Protein AF-A0A969GBW9-F1 (afdb_monomer_lite)

Radius of gyration: 13.2 Å; chains: 1; bounding box: 29×24×36 Å

Secondary structure (DSSP, 8-state):
--HHHHHHHHHTT-HHHHHHHHHHHHHHHHHHHHHH-TTS-HHHHHHHHHHHHHHHHHHHHTT---SSS-HHHHHHHHHHHHHHHHHHH-

Structure (mmCIF, N/CA/C/O backbone):
data_AF-A0A969GBW9-F1
#
_entry.id   AF-A0A969GBW9-F1
#
loop_
_atom_site.group_PDB
_atom_site.id
_atom_site.type_symbol
_atom_site.label_atom_id
_atom_site.label_alt_id
_atom_site.label_comp_id
_atom_site.label_asym_id
_atom_site.label_entity_id
_atom_site.label_seq_id
_atom_site.pdbx_PDB_ins_code
_atom_site.Cartn_x
_atom_site.Cartn_y
_atom_site.Cartn_z
_atom_site.occupancy
_atom_site.B_iso_or_equiv
_atom_site.auth_seq_id
_atom_site.auth_comp_id
_atom_site.auth_asym_id
_atom_site.auth_atom_id
_atom_site.pdbx_PDB_model_num
ATOM 1 N N . MET A 1 1 ? -0.008 11.558 14.244 1.00 68.62 1 MET A N 1
ATOM 2 C CA . MET A 1 1 ? -0.866 10.363 14.395 1.00 68.62 1 MET A CA 1
ATOM 3 C C . MET A 1 1 ? 0.002 9.116 14.275 1.00 68.62 1 MET A C 1
ATOM 5 O O . MET A 1 1 ? 0.845 9.067 13.386 1.00 68.62 1 MET A O 1
ATOM 9 N N . THR A 1 2 ? -0.142 8.149 15.180 1.00 85.69 2 THR A N 1
ATOM 10 C CA . THR A 1 2 ? 0.579 6.864 15.113 1.00 85.69 2 THR A CA 1
ATOM 11 C C . THR A 1 2 ? -0.047 5.936 14.066 1.00 85.69 2 THR A C 1
ATOM 13 O O . THR A 1 2 ? -1.201 6.129 13.687 1.00 85.69 2 THR A O 1
ATOM 16 N N . GLU A 1 3 ? 0.668 4.899 13.611 1.00 85.19 3 GLU A N 1
ATOM 17 C CA . GLU A 1 3 ? 0.098 3.923 12.661 1.00 85.19 3 GLU A CA 1
ATOM 18 C C . GLU A 1 3 ? -1.159 3.237 13.217 1.00 85.19 3 GLU A C 1
ATOM 20 O O . GLU A 1 3 ? -2.133 3.051 12.495 1.00 85.19 3 GLU A O 1
ATOM 25 N N . LYS A 1 4 ? -1.179 2.920 14.519 1.00 86.69 4 LYS A N 1
ATOM 26 C CA . LYS A 1 4 ? -2.354 2.328 15.179 1.00 86.69 4 LYS A CA 1
ATOM 27 C C . LYS A 1 4 ? -3.564 3.264 15.151 1.00 86.69 4 LYS A C 1
ATOM 29 O O . LYS A 1 4 ? -4.676 2.811 14.911 1.00 86.69 4 LYS A O 1
ATOM 34 N N . GLN A 1 5 ? -3.360 4.561 15.394 1.00 89.38 5 GLN A N 1
ATOM 35 C CA . GLN A 1 5 ? -4.434 5.557 15.307 1.00 89.38 5 GLN A CA 1
ATOM 36 C C . GLN A 1 5 ? -4.932 5.713 13.867 1.00 89.38 5 GLN A C 1
ATOM 38 O O . GLN A 1 5 ? -6.135 5.763 13.645 1.00 89.38 5 GLN A O 1
ATOM 43 N N . LEU A 1 6 ? -4.016 5.725 12.897 1.00 90.81 6 LEU A N 1
ATOM 44 C CA . LEU A 1 6 ? -4.356 5.841 11.482 1.00 90.81 6 LEU A CA 1
ATOM 45 C C . LEU A 1 6 ? -5.235 4.672 11.016 1.00 90.81 6 LEU A C 1
ATOM 47 O O . LEU A 1 6 ? -6.230 4.895 10.338 1.00 90.81 6 LEU A O 1
ATOM 51 N N . VAL A 1 7 ? -4.928 3.444 11.441 1.00 90.62 7 VAL A N 1
ATOM 52 C CA . VAL A 1 7 ? -5.746 2.260 11.123 1.00 90.62 7 VAL A CA 1
ATOM 53 C C . VAL A 1 7 ? -7.139 2.345 11.744 1.00 90.62 7 VAL A C 1
ATOM 55 O O . VAL A 1 7 ? -8.113 2.109 11.041 1.00 90.62 7 VAL A O 1
ATOM 58 N N . LYS A 1 8 ? -7.259 2.778 13.006 1.00 91.69 8 LYS A N 1
ATOM 59 C CA . LYS A 1 8 ? -8.573 2.993 13.640 1.00 91.69 8 LYS A CA 1
ATOM 60 C C . LYS A 1 8 ? -9.432 4.012 12.892 1.00 91.69 8 LYS A C 1
ATOM 62 O O . LYS A 1 8 ? -10.647 3.867 12.824 1.00 91.69 8 LYS A O 1
ATOM 67 N N . GLU A 1 9 ? -8.823 5.056 12.340 1.00 93.19 9 GLU A N 1
ATOM 68 C CA . GLU A 1 9 ? -9.549 6.032 11.526 1.00 93.19 9 GLU A CA 1
ATOM 69 C C . GLU A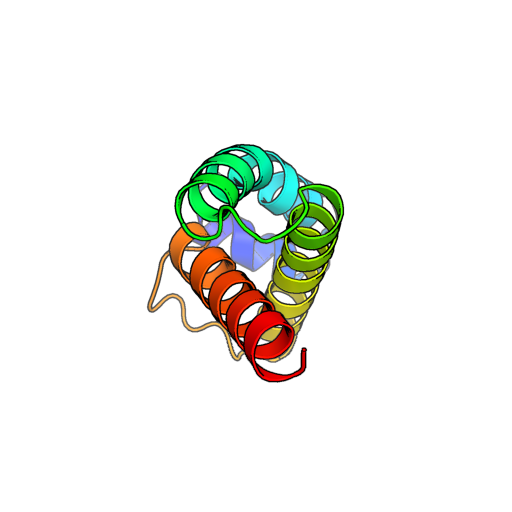 1 9 ? -9.972 5.446 10.171 1.00 93.19 9 GLU A C 1
ATOM 71 O O . GLU A 1 9 ? -11.083 5.702 9.707 1.00 93.19 9 GLU A O 1
ATOM 76 N N . LEU A 1 10 ? -9.140 4.595 9.565 1.00 92.06 10 LEU A N 1
ATOM 77 C CA . LEU A 1 10 ? -9.499 3.867 8.344 1.00 92.06 10 LEU A CA 1
ATOM 78 C C . LEU A 1 10 ? -10.665 2.895 8.578 1.00 92.06 10 LEU A C 1
ATOM 80 O O . LEU A 1 10 ? -11.577 2.839 7.759 1.00 92.06 10 LEU A O 1
ATOM 84 N N . GLU A 1 11 ? -10.702 2.191 9.710 1.00 92.38 11 GLU A N 1
ATOM 85 C CA . GLU A 1 11 ? -11.827 1.317 10.088 1.00 92.38 11 GLU A CA 1
ATOM 86 C C . GLU A 1 11 ? -13.156 2.085 10.177 1.00 92.38 11 GLU A C 1
ATOM 88 O O . GLU A 1 11 ? -14.206 1.572 9.791 1.00 92.38 11 GLU A O 1
ATOM 93 N N . LYS A 1 12 ? -13.108 3.354 10.602 1.00 93.44 12 LYS A N 1
ATOM 94 C CA . LYS A 1 12 ? -14.263 4.268 10.637 1.00 93.44 12 LYS A CA 1
ATOM 95 C C . LYS A 1 12 ? -14.623 4.865 9.271 1.00 93.44 12 LYS A C 1
ATOM 97 O O . LYS A 1 12 ? -15.448 5.772 9.207 1.00 93.44 12 LYS A O 1
ATOM 102 N N . ARG A 1 13 ? -14.010 4.391 8.179 1.00 90.75 13 ARG A N 1
ATOM 103 C CA . ARG A 1 13 ? -14.192 4.902 6.808 1.00 90.75 13 ARG A CA 1
ATOM 104 C C . ARG A 1 13 ? -13.812 6.377 6.646 1.00 90.75 13 ARG A C 1
ATOM 106 O O . ARG A 1 13 ? -14.340 7.070 5.777 1.00 90.75 13 ARG A O 1
ATOM 113 N N . ASN A 1 14 ? -12.879 6.866 7.462 1.00 90.06 14 ASN A N 1
ATOM 114 C CA . ASN A 1 14 ? -12.386 8.234 7.364 1.00 90.06 14 ASN A CA 1
ATOM 115 C C . ASN A 1 14 ? -11.507 8.394 6.111 1.00 90.06 14 ASN A C 1
ATOM 117 O O . ASN A 1 14 ? -10.345 7.981 6.076 1.00 90.06 14 ASN A O 1
ATOM 121 N N . THR A 1 15 ? -12.046 9.031 5.073 1.00 87.31 15 THR A N 1
ATOM 122 C CA . THR A 1 15 ? -11.352 9.238 3.791 1.00 87.31 15 THR A CA 1
ATOM 123 C C . THR A 1 15 ? -10.116 10.131 3.917 1.00 87.31 15 THR A C 1
ATOM 125 O O . THR A 1 15 ? -9.160 9.964 3.158 1.00 87.31 15 THR A O 1
ATOM 128 N N . ASN A 1 16 ? -10.060 11.016 4.919 1.00 92.75 16 ASN A N 1
ATOM 129 C CA . ASN A 1 16 ? -8.872 11.830 5.181 1.00 92.75 16 ASN A CA 1
ATOM 130 C C . ASN A 1 16 ? -7.696 10.977 5.671 1.00 92.75 16 ASN A C 1
ATOM 132 O O . ASN A 1 16 ? -6.553 11.243 5.299 1.00 92.75 16 ASN A O 1
ATOM 136 N N . ALA A 1 17 ? -7.960 9.931 6.461 1.00 93.12 17 ALA A N 1
ATOM 137 C CA . ALA A 1 17 ? -6.930 8.983 6.877 1.00 93.12 17 ALA A CA 1
ATOM 138 C C . ALA A 1 17 ? -6.359 8.229 5.664 1.00 93.12 17 ALA A C 1
ATOM 140 O O . ALA A 1 17 ? -5.143 8.091 5.534 1.00 93.12 17 ALA A O 1
ATOM 141 N N . LEU A 1 18 ? -7.216 7.824 4.721 1.00 93.50 18 LEU A N 1
ATOM 142 C CA . LEU A 1 18 ? -6.781 7.155 3.492 1.00 93.50 18 LEU A CA 1
ATOM 143 C C . LEU A 1 18 ? -5.923 8.073 2.614 1.00 93.50 18 LEU A C 1
ATOM 145 O O . LEU A 1 18 ? -4.858 7.669 2.145 1.00 93.50 18 LEU A O 1
ATOM 149 N N . LYS A 1 19 ? -6.329 9.339 2.469 1.00 94.94 19 LYS A N 1
ATOM 150 C CA . LYS A 1 19 ? -5.541 10.357 1.762 1.00 94.94 19 LYS A CA 1
ATOM 151 C C . LYS A 1 19 ? -4.160 10.554 2.394 1.00 94.94 19 LYS A C 1
ATOM 153 O O . LYS A 1 19 ? -3.175 10.657 1.668 1.00 94.94 19 LYS A O 1
ATOM 158 N N . GLN A 1 20 ? -4.064 10.553 3.726 1.00 94.44 20 GLN A N 1
ATOM 159 C CA . GLN A 1 20 ? -2.777 10.647 4.423 1.00 94.44 20 GLN A CA 1
ATOM 160 C C . GLN A 1 20 ? -1.877 9.435 4.155 1.00 94.44 20 GLN A C 1
ATOM 162 O O . GLN A 1 20 ? -0.682 9.616 3.925 1.00 94.44 20 GLN A O 1
ATOM 167 N N . VAL A 1 21 ? -2.428 8.213 4.148 1.00 95.12 21 VAL A N 1
ATOM 168 C CA . VAL A 1 21 ? -1.678 6.997 3.774 1.00 95.12 21 VAL A CA 1
ATOM 169 C C . VAL A 1 21 ? -1.114 7.133 2.363 1.00 95.12 21 VAL A C 1
ATOM 171 O O . VAL A 1 21 ? 0.082 6.911 2.164 1.00 95.12 21 VAL A O 1
ATOM 174 N N . TYR A 1 22 ? -1.959 7.537 1.412 1.00 96.38 22 TYR A N 1
ATOM 175 C CA . TYR A 1 22 ? -1.571 7.720 0.017 1.00 96.38 22 TYR A CA 1
ATOM 176 C C . TYR A 1 22 ? -0.442 8.752 -0.118 1.00 96.38 22 TYR A C 1
ATOM 178 O O . TYR A 1 22 ? 0.630 8.459 -0.638 1.00 96.38 22 TYR A O 1
ATOM 186 N N . GLN A 1 23 ? -0.629 9.960 0.414 1.00 96.31 23 GLN A N 1
ATOM 187 C CA . GLN A 1 23 ? 0.360 11.034 0.281 1.00 96.31 23 GLN A CA 1
ATOM 188 C C . GLN A 1 23 ? 1.697 10.688 0.945 1.00 96.31 23 GLN A C 1
ATOM 190 O O . GLN A 1 23 ? 2.753 10.951 0.376 1.00 96.31 23 GLN A O 1
ATOM 195 N N . LYS A 1 24 ? 1.665 10.054 2.123 1.00 96.56 24 LYS A N 1
ATOM 196 C CA . LYS A 1 24 ? 2.872 9.724 2.892 1.00 96.56 24 LYS A CA 1
ATOM 197 C C . LYS A 1 24 ? 3.748 8.669 2.219 1.00 96.56 24 LYS A C 1
ATOM 199 O O . LYS A 1 24 ? 4.963 8.666 2.416 1.00 96.56 24 LYS A O 1
ATOM 204 N N . HIS A 1 25 ? 3.144 7.727 1.499 1.00 97.44 25 HIS A N 1
ATOM 205 C CA . HIS A 1 25 ? 3.861 6.566 0.978 1.00 97.44 25 HIS A CA 1
ATOM 206 C C . HIS A 1 25 ? 4.047 6.581 -0.539 1.00 97.44 25 HIS A C 1
ATOM 208 O O . HIS A 1 25 ? 4.845 5.775 -1.016 1.00 97.44 25 HIS A O 1
ATOM 214 N N . ARG A 1 26 ? 3.404 7.506 -1.268 1.00 97.94 26 ARG A N 1
ATOM 215 C CA . ARG A 1 26 ? 3.509 7.616 -2.729 1.00 97.94 26 ARG A CA 1
ATOM 216 C C . ARG A 1 26 ? 4.945 7.794 -3.189 1.00 97.94 26 ARG A C 1
ATOM 218 O O . ARG A 1 26 ? 5.477 6.914 -3.846 1.00 97.94 26 ARG A O 1
ATOM 225 N N . GLU A 1 27 ? 5.588 8.900 -2.834 1.00 97.94 27 GLU A N 1
ATOM 226 C CA . GLU A 1 27 ? 6.940 9.209 -3.314 1.00 97.94 27 GLU A CA 1
ATOM 227 C C . GLU A 1 27 ? 7.969 8.120 -2.939 1.00 97.94 27 GLU A C 1
ATOM 229 O O . GLU A 1 27 ? 8.658 7.634 -3.840 1.00 97.94 27 GLU A O 1
ATOM 234 N N . PRO A 1 28 ? 8.019 7.615 -1.686 1.00 98.19 28 PRO A N 1
ATOM 235 C CA . PRO A 1 28 ? 8.880 6.483 -1.353 1.00 98.19 28 PRO A CA 1
ATOM 236 C C . PRO A 1 28 ? 8.591 5.219 -2.168 1.00 98.19 28 P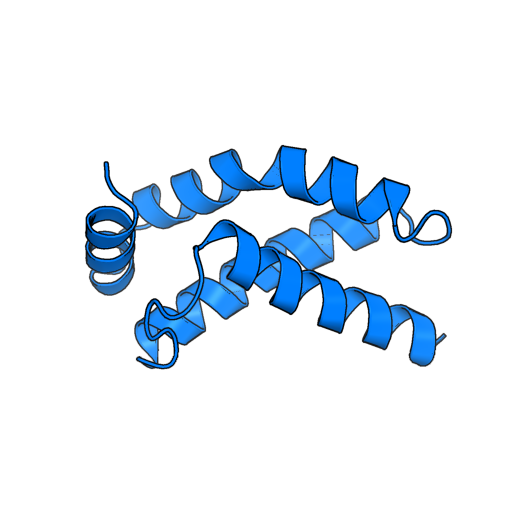RO A C 1
ATOM 238 O O . PRO A 1 28 ? 9.520 4.474 -2.474 1.00 98.19 28 PRO A O 1
ATOM 241 N N . PHE A 1 29 ? 7.318 4.935 -2.469 1.00 98.56 29 PHE A N 1
ATOM 242 C CA . PHE A 1 29 ? 6.938 3.783 -3.284 1.00 98.56 29 PHE A CA 1
ATOM 243 C C . PHE A 1 29 ? 7.387 3.967 -4.731 1.00 98.56 29 PHE A C 1
ATOM 245 O O . PHE A 1 29 ? 8.003 3.055 -5.274 1.00 98.56 29 PHE A O 1
ATOM 252 N N . MET A 1 30 ? 7.151 5.144 -5.317 1.00 98.38 30 MET A N 1
ATOM 253 C CA . MET A 1 30 ? 7.564 5.469 -6.684 1.00 98.38 30 MET A CA 1
ATOM 254 C C . MET A 1 30 ? 9.071 5.301 -6.859 1.00 98.38 30 MET A C 1
ATOM 256 O O . MET A 1 30 ? 9.494 4.587 -7.762 1.00 98.38 30 MET A O 1
ATOM 260 N N . ALA A 1 31 ? 9.872 5.888 -5.964 1.00 98.19 31 ALA A N 1
ATOM 261 C CA . ALA A 1 31 ? 11.330 5.802 -6.022 1.00 98.19 31 ALA A CA 1
ATOM 262 C C . ALA A 1 31 ? 11.841 4.360 -5.870 1.00 98.19 31 ALA A C 1
ATOM 264 O O . ALA A 1 31 ? 12.752 3.926 -6.572 1.00 98.19 31 ALA A O 1
ATOM 265 N N . TRP A 1 32 ? 11.244 3.593 -4.955 1.00 98.62 32 TRP A N 1
ATOM 266 C CA . TRP A 1 32 ? 11.608 2.194 -4.759 1.00 98.62 32 TRP A CA 1
ATOM 267 C C . TRP A 1 32 ? 11.216 1.317 -5.954 1.00 98.62 32 TRP A C 1
ATOM 269 O O . TRP A 1 32 ? 12.006 0.473 -6.380 1.00 98.62 32 TRP A O 1
ATOM 279 N N . ALA A 1 33 ? 10.009 1.495 -6.489 1.00 98.19 33 ALA A N 1
ATOM 280 C CA . ALA A 1 33 ? 9.485 0.674 -7.569 1.00 98.19 33 ALA A CA 1
ATOM 281 C C . ALA A 1 33 ? 10.196 0.964 -8.895 1.00 98.19 33 ALA A C 1
ATOM 283 O O . ALA A 1 33 ? 10.581 0.014 -9.568 1.00 98.19 33 ALA A O 1
ATOM 284 N N . SER A 1 34 ? 10.447 2.232 -9.237 1.00 97.56 34 SER A N 1
ATOM 285 C CA . SER A 1 34 ? 11.165 2.589 -10.468 1.00 97.56 34 SER A CA 1
ATOM 286 C C . SER A 1 34 ? 12.607 2.078 -10.460 1.00 97.56 34 SER A C 1
ATOM 288 O O . SER A 1 34 ? 13.074 1.535 -11.458 1.00 97.56 34 SER A O 1
ATOM 290 N N . GLY A 1 35 ? 13.295 2.157 -9.315 1.00 97.62 35 GLY A N 1
ATOM 291 C CA . GLY A 1 35 ? 14.641 1.601 -9.167 1.00 97.62 35 GLY A CA 1
ATOM 292 C C . GLY A 1 35 ? 14.674 0.071 -9.216 1.00 97.62 35 GLY A C 1
ATOM 293 O O . GLY A 1 35 ? 15.621 -0.518 -9.730 1.00 97.62 35 GLY A O 1
ATOM 294 N N . LYS A 1 36 ? 13.638 -0.595 -8.690 1.00 97.62 36 LYS A N 1
ATOM 295 C CA . LYS A 1 36 ? 13.564 -2.062 -8.652 1.00 97.62 36 LYS A CA 1
ATOM 296 C C . LYS A 1 36 ? 13.053 -2.684 -9.953 1.00 97.62 36 LYS A C 1
ATOM 298 O O . LYS A 1 36 ? 13.396 -3.827 -10.249 1.00 97.62 36 LYS A O 1
ATOM 303 N N . PHE A 1 37 ? 12.232 -1.957 -10.703 1.00 96.94 37 PHE A N 1
ATOM 304 C CA . PHE A 1 37 ? 11.561 -2.419 -11.915 1.00 96.94 37 PHE A CA 1
ATOM 305 C C . PHE A 1 37 ? 11.753 -1.402 -13.053 1.00 96.94 37 PHE A C 1
ATOM 307 O O . PHE A 1 37 ? 10.787 -0.775 -13.485 1.00 96.94 37 PHE A O 1
ATOM 314 N N . PRO A 1 38 ? 12.986 -1.236 -13.567 1.00 95.62 38 PRO A N 1
ATOM 315 C CA . PRO A 1 38 ? 13.312 -0.180 -14.532 1.00 95.62 38 PRO A CA 1
ATOM 316 C C . PRO A 1 38 ? 12.623 -0.345 -15.896 1.00 95.62 38 PRO A C 1
ATOM 318 O O . PRO A 1 38 ? 12.568 0.598 -16.676 1.00 95.62 38 PRO A O 1
ATOM 321 N N . THR A 1 39 ? 12.104 -1.537 -16.200 1.00 95.75 39 THR A N 1
ATOM 322 C CA . THR A 1 39 ? 11.371 -1.839 -17.441 1.00 95.75 39 THR A CA 1
ATOM 323 C C . THR A 1 39 ? 9.870 -1.558 -17.344 1.00 95.75 39 THR A C 1
ATOM 325 O O . THR A 1 39 ? 9.147 -1.737 -18.324 1.00 95.75 39 THR A O 1
ATOM 328 N N . VAL A 1 40 ? 9.381 -1.160 -16.167 1.00 97.12 40 VAL A N 1
ATOM 329 C CA . VAL A 1 40 ? 7.972 -0.838 -15.936 1.00 97.12 40 VAL A CA 1
ATOM 330 C C . VAL A 1 40 ? 7.797 0.667 -16.043 1.00 97.12 40 VAL A C 1
ATOM 332 O O . VAL A 1 40 ? 8.491 1.439 -15.387 1.00 97.12 40 VAL A O 1
ATOM 335 N N . GLU A 1 41 ? 6.852 1.082 -16.878 1.00 97.56 41 GLU A N 1
ATOM 336 C CA . GLU A 1 41 ? 6.550 2.492 -17.094 1.00 97.56 41 GLU A CA 1
ATOM 337 C C . GLU A 1 41 ? 6.045 3.156 -15.809 1.00 97.56 41 GLU A C 1
ATOM 339 O O . GLU A 1 41 ? 5.267 2.572 -15.052 1.00 97.56 41 GLU A O 1
ATOM 344 N N . THR A 1 42 ? 6.440 4.411 -15.586 1.00 97.19 42 THR A N 1
ATOM 345 C CA . THR A 1 42 ? 6.058 5.171 -14.387 1.00 97.19 42 THR A CA 1
ATOM 346 C C . THR A 1 42 ? 4.545 5.218 -14.188 1.00 97.19 42 THR A C 1
ATOM 348 O O . THR A 1 42 ? 4.092 5.028 -13.064 1.00 97.19 42 THR A O 1
ATOM 351 N N . VAL A 1 43 ? 3.761 5.398 -15.258 1.00 97.69 43 VAL A N 1
ATOM 352 C CA . VAL A 1 43 ? 2.287 5.416 -15.185 1.00 97.69 43 VAL A CA 1
ATOM 353 C C . VAL A 1 43 ? 1.726 4.108 -14.618 1.00 97.69 43 VAL A C 1
ATOM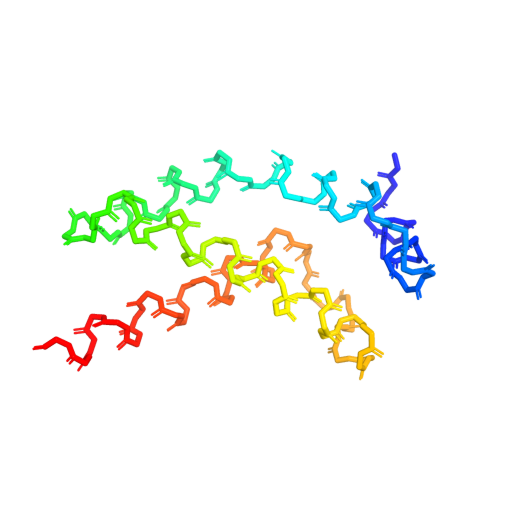 355 O O . VAL A 1 43 ? 0.892 4.130 -13.722 1.00 97.69 43 VAL A O 1
ATOM 358 N N . VAL A 1 44 ? 2.284 2.964 -15.025 1.00 98.00 44 VAL A N 1
ATOM 359 C CA . VAL A 1 44 ? 1.888 1.647 -14.507 1.00 98.00 44 VAL A CA 1
ATOM 360 C C . VAL A 1 44 ? 2.239 1.517 -13.023 1.00 98.00 44 VAL A C 1
ATOM 362 O O . VAL A 1 44 ? 1.483 0.934 -12.249 1.00 98.00 44 VAL A O 1
ATOM 365 N N . ILE A 1 45 ? 3.377 2.069 -12.592 1.00 98.31 45 ILE A N 1
ATOM 366 C CA . ILE A 1 45 ? 3.762 2.089 -11.174 1.00 98.31 45 ILE A CA 1
ATOM 367 C C . ILE A 1 45 ? 2.787 2.953 -10.354 1.00 98.31 45 ILE A C 1
ATOM 369 O O . ILE A 1 45 ? 2.430 2.566 -9.238 1.00 98.31 45 ILE A O 1
ATOM 373 N N . GLU A 1 46 ? 2.340 4.093 -10.890 1.00 98.12 46 GLU A N 1
ATOM 374 C CA . GLU A 1 46 ? 1.347 4.962 -10.240 1.00 98.12 46 GLU A CA 1
ATOM 375 C C . GLU A 1 46 ? -0.015 4.274 -10.091 1.00 98.12 46 GLU A C 1
ATOM 377 O O . GLU A 1 46 ? -0.621 4.332 -9.012 1.00 98.12 46 GLU A O 1
ATOM 382 N N . ASP A 1 47 ? -0.457 3.565 -11.130 1.00 98.31 47 ASP A N 1
ATOM 383 C CA . ASP A 1 47 ? -1.692 2.780 -11.111 1.00 98.31 47 ASP A CA 1
ATOM 384 C C . ASP A 1 47 ? -1.605 1.660 -10.071 1.00 98.31 47 ASP A C 1
ATOM 386 O O . ASP A 1 47 ? -2.464 1.545 -9.192 1.00 98.31 47 ASP A O 1
ATOM 390 N N . VAL A 1 48 ? -0.503 0.899 -10.074 1.00 98.31 48 VAL A N 1
ATOM 391 C CA . VAL A 1 48 ? -0.256 -0.141 -9.068 1.00 98.31 48 VAL A CA 1
ATOM 392 C C . VAL A 1 48 ? -0.266 0.430 -7.653 1.00 98.31 48 VAL A C 1
ATOM 394 O O . VAL A 1 48 ? -0.793 -0.211 -6.740 1.00 98.31 48 VAL A O 1
ATOM 397 N N . TYR A 1 49 ? 0.338 1.600 -7.435 1.00 98.50 49 TYR A N 1
ATOM 398 C CA . TYR A 1 49 ? 0.354 2.213 -6.112 1.00 98.50 49 TYR A CA 1
ATOM 399 C C . TYR A 1 49 ? -1.062 2.547 -5.638 1.00 98.50 49 TYR A C 1
ATOM 401 O O . TYR A 1 49 ? -1.429 2.231 -4.503 1.00 98.50 49 TYR A O 1
ATOM 409 N N . SER A 1 50 ? -1.865 3.140 -6.520 1.00 98.00 50 SER A N 1
ATOM 410 C CA . SER A 1 50 ? -3.261 3.476 -6.241 1.00 98.00 50 SER A CA 1
ATOM 411 C C . SER A 1 50 ? -4.069 2.224 -5.900 1.00 98.00 50 SER A C 1
ATOM 413 O O . SER A 1 50 ? -4.736 2.188 -4.864 1.00 98.00 50 SER A O 1
ATOM 415 N N . GLU A 1 51 ? -3.929 1.155 -6.687 1.00 98.19 51 GLU A N 1
ATOM 416 C CA . GLU A 1 51 ? -4.565 -0.131 -6.393 1.00 98.19 51 GLU A CA 1
ATOM 417 C C . GLU A 1 51 ? -4.086 -0.745 -5.072 1.00 98.19 51 GLU A C 1
ATOM 419 O O . GLU A 1 51 ? -4.889 -1.272 -4.308 1.00 98.19 51 GLU A O 1
ATOM 424 N N . ALA A 1 52 ? -2.788 -0.684 -4.767 1.00 98.19 52 ALA A N 1
ATOM 425 C CA . ALA A 1 52 ? -2.245 -1.220 -3.520 1.00 98.19 52 ALA A CA 1
ATOM 426 C C . ALA A 1 52 ? -2.804 -0.488 -2.289 1.00 98.19 52 ALA A C 1
ATOM 428 O O . ALA A 1 52 ? -3.034 -1.112 -1.251 1.00 98.19 52 ALA A O 1
ATOM 429 N N . VAL A 1 53 ? -3.046 0.822 -2.392 1.00 97.75 53 VAL A N 1
ATOM 430 C CA . VAL A 1 53 ? -3.699 1.607 -1.335 1.00 97.75 53 VAL A CA 1
ATOM 431 C C . VAL A 1 53 ? -5.170 1.211 -1.176 1.00 97.75 53 VAL A C 1
ATOM 433 O O . VAL A 1 53 ? -5.632 1.074 -0.040 1.00 97.75 53 VAL A O 1
ATOM 436 N N . VAL A 1 54 ? -5.889 0.973 -2.279 1.00 96.81 54 VAL A N 1
ATOM 437 C CA . VAL A 1 54 ? -7.275 0.469 -2.251 1.00 96.81 54 VAL A CA 1
ATOM 438 C C . VAL A 1 54 ? -7.337 -0.921 -1.612 1.00 96.81 54 VAL A C 1
ATOM 440 O O . VAL A 1 54 ? -8.074 -1.110 -0.645 1.00 96.81 54 VAL A O 1
ATOM 443 N N . ASP A 1 55 ? -6.503 -1.860 -2.057 1.00 97.56 55 ASP A N 1
ATOM 444 C CA . ASP A 1 55 ? -6.427 -3.219 -1.506 1.00 97.56 55 ASP A CA 1
ATOM 445 C C . ASP A 1 55 ? -6.072 -3.209 -0.013 1.00 97.56 55 ASP A C 1
ATOM 447 O O . ASP A 1 55 ? -6.623 -3.975 0.782 1.00 97.56 55 ASP A O 1
ATOM 451 N N . PHE A 1 56 ? -5.162 -2.324 0.403 1.00 96.81 56 PHE A N 1
ATOM 452 C CA . PHE A 1 56 ? -4.832 -2.134 1.813 1.00 96.81 56 PHE A CA 1
ATOM 453 C C . PHE A 1 56 ? -6.045 -1.669 2.625 1.00 96.81 56 PHE A C 1
ATOM 455 O O . PHE A 1 56 ? -6.329 -2.243 3.679 1.00 96.81 56 PHE A O 1
ATOM 462 N N . TYR A 1 57 ? -6.774 -0.667 2.131 1.00 96.12 57 TYR A N 1
ATOM 463 C CA . TYR A 1 57 ? -7.980 -0.170 2.785 1.00 96.12 57 TYR A CA 1
ATOM 464 C C . TYR A 1 57 ? -9.053 -1.257 2.895 1.00 96.12 57 TYR A C 1
ATOM 466 O O . TYR A 1 57 ? -9.596 -1.481 3.978 1.00 96.12 57 TYR A O 1
ATOM 474 N N . GLU A 1 58 ? -9.300 -2.012 1.825 1.00 95.88 58 GLU A N 1
ATOM 475 C CA . GLU A 1 58 ? -10.217 -3.149 1.872 1.00 95.88 58 GLU A CA 1
ATOM 476 C C . GLU A 1 58 ? -9.776 -4.223 2.869 1.00 95.88 58 GLU A C 1
ATOM 478 O O . GLU A 1 58 ? -10.607 -4.793 3.576 1.00 95.88 58 GLU A O 1
ATOM 483 N N . ASN A 1 59 ? -8.476 -4.510 2.947 1.00 95.62 59 ASN A N 1
ATOM 484 C CA . ASN A 1 59 ? -7.937 -5.486 3.887 1.00 95.62 59 ASN A CA 1
ATOM 485 C C . ASN A 1 59 ? -8.075 -5.029 5.344 1.00 95.62 59 ASN A C 1
ATOM 487 O O . ASN A 1 59 ? -8.255 -5.882 6.215 1.00 95.62 59 ASN A O 1
ATOM 491 N N . ILE A 1 60 ? -8.052 -3.724 5.625 1.00 94.38 60 ILE A N 1
ATOM 492 C CA . ILE A 1 60 ? -8.428 -3.191 6.942 1.00 94.38 60 ILE A CA 1
ATOM 493 C C . ILE A 1 60 ? -9.912 -3.450 7.207 1.00 94.38 60 ILE A C 1
ATOM 495 O O . ILE A 1 60 ? -10.243 -4.082 8.207 1.00 94.38 60 ILE A O 1
ATOM 499 N N . LEU A 1 61 ? -10.802 -3.054 6.289 1.00 93.88 61 LEU A N 1
ATOM 500 C CA . LEU A 1 61 ? -12.252 -3.234 6.459 1.00 93.88 61 LEU A CA 1
ATOM 501 C C . LEU A 1 61 ? -12.655 -4.711 6.619 1.00 93.88 61 LEU A C 1
ATOM 503 O O . LEU A 1 61 ? -13.598 -5.032 7.336 1.00 93.88 61 LEU A O 1
ATOM 507 N N . LYS A 1 62 ? -11.921 -5.621 5.971 1.00 94.88 62 LYS A N 1
ATOM 508 C CA . LYS A 1 62 ? -12.103 -7.079 6.055 1.00 94.88 62 LYS A CA 1
ATOM 509 C C . LYS A 1 62 ? -11.378 -7.711 7.257 1.00 94.88 62 LYS A C 1
ATOM 511 O O . LYS A 1 62 ? -11.319 -8.935 7.339 1.00 94.88 62 LYS A O 1
ATOM 516 N N . ASN A 1 63 ? -10.794 -6.922 8.168 1.00 91.25 63 ASN A N 1
ATOM 517 C CA . ASN A 1 63 ? -9.999 -7.385 9.317 1.00 91.25 63 ASN A CA 1
ATOM 518 C C . ASN A 1 63 ? -8.805 -8.300 8.954 1.00 91.25 63 ASN A C 1
ATOM 520 O O . ASN A 1 63 ? -8.339 -9.089 9.785 1.00 91.25 63 ASN A O 1
ATOM 524 N N . LYS A 1 64 ? -8.296 -8.210 7.718 1.00 92.25 64 LYS A N 1
ATOM 525 C CA . LYS A 1 64 ? -7.153 -8.986 7.204 1.00 92.25 64 LYS A CA 1
ATOM 526 C C . LYS A 1 64 ? -5.805 -8.361 7.562 1.00 92.25 64 LYS A C 1
ATOM 528 O O . LYS A 1 64 ? -4.808 -9.073 7.655 1.00 92.25 64 LYS A O 1
ATOM 533 N N . TYR A 1 65 ? -5.752 -7.049 7.778 1.00 90.75 65 TYR A N 1
ATOM 534 C CA . TYR A 1 65 ? -4.547 -6.382 8.262 1.00 90.75 65 TYR A CA 1
ATOM 535 C C . TYR A 1 65 ? -4.388 -6.596 9.776 1.00 90.75 65 TYR A C 1
ATOM 537 O O . TYR A 1 65 ? -5.203 -6.130 10.565 1.00 90.75 65 TYR A O 1
ATOM 545 N N . LYS A 1 66 ? -3.341 -7.322 10.192 1.00 86.06 66 LYS A N 1
ATOM 546 C CA . LYS A 1 66 ? -3.094 -7.699 11.601 1.00 86.06 66 LYS A CA 1
ATOM 547 C C . LYS A 1 66 ? -1.945 -6.934 12.267 1.00 86.06 66 LYS A C 1
ATOM 549 O O . LYS A 1 66 ? -1.418 -7.394 13.271 1.00 86.06 66 LYS A O 1
ATOM 554 N N . HIS A 1 67 ? -1.524 -5.795 11.708 1.00 83.31 67 HIS A N 1
ATOM 555 C CA . HIS A 1 67 ? -0.377 -5.011 12.202 1.00 83.31 67 HIS A CA 1
ATOM 556 C C . HIS A 1 67 ? 0.946 -5.798 12.333 1.00 83.31 67 HIS A C 1
ATOM 558 O O . HIS A 1 67 ? 1.848 -5.368 13.046 1.00 83.31 67 HIS A O 1
ATOM 564 N N . SER A 1 68 ? 1.083 -6.941 11.653 1.00 82.94 68 SER A N 1
ATOM 565 C CA . SER A 1 68 ? 2.316 -7.742 11.646 1.00 82.94 68 SER A CA 1
ATOM 566 C C . SER A 1 68 ? 3.448 -7.087 10.851 1.00 82.94 68 SER A C 1
ATOM 568 O O . SER A 1 68 ? 4.610 -7.448 11.013 1.00 82.94 68 SER A O 1
ATOM 570 N N . ALA A 1 69 ? 3.117 -6.110 10.008 1.00 89.44 69 ALA A N 1
ATOM 571 C CA . ALA A 1 69 ? 4.058 -5.261 9.298 1.00 89.44 69 ALA A CA 1
ATOM 572 C C . ALA A 1 69 ? 3.617 -3.798 9.421 1.00 89.44 69 ALA A C 1
ATOM 574 O O . ALA A 1 69 ? 2.443 -3.527 9.681 1.00 89.44 69 ALA A O 1
ATOM 575 N N . SER A 1 70 ? 4.543 -2.863 9.197 1.00 94.06 70 SER A N 1
ATOM 576 C CA . SER A 1 70 ? 4.199 -1.443 9.057 1.00 94.06 70 SER A CA 1
ATOM 577 C C . SER A 1 70 ? 3.323 -1.216 7.823 1.00 94.06 70 SER A C 1
ATOM 579 O O . SER A 1 70 ? 3.347 -2.005 6.869 1.00 94.06 70 SER A O 1
ATOM 581 N N . ILE A 1 71 ? 2.606 -0.090 7.796 1.00 95.06 71 ILE A N 1
ATOM 582 C CA . ILE A 1 71 ? 1.758 0.287 6.652 1.00 95.06 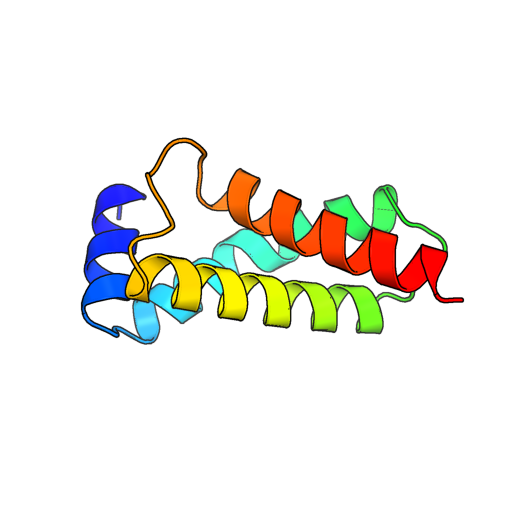71 ILE A CA 1
ATOM 583 C C . ILE A 1 71 ? 2.603 0.370 5.376 1.00 95.06 71 ILE A C 1
ATOM 585 O O . ILE A 1 71 ? 2.213 -0.147 4.330 1.00 95.06 71 ILE A O 1
ATOM 589 N N . LYS A 1 72 ? 3.810 0.944 5.482 1.00 95.69 72 LYS A N 1
ATOM 590 C CA . LYS A 1 72 ? 4.768 1.027 4.372 1.00 95.69 72 LYS A CA 1
ATOM 591 C C . LYS A 1 72 ? 5.099 -0.360 3.820 1.00 95.69 72 LYS A C 1
ATOM 593 O O . LYS A 1 72 ? 4.960 -0.583 2.621 1.00 95.69 72 LYS A O 1
ATOM 598 N N . THR A 1 73 ? 5.524 -1.289 4.677 1.00 96.81 73 THR A N 1
ATOM 599 C CA . THR A 1 73 ? 5.910 -2.643 4.249 1.00 96.81 73 THR A CA 1
ATOM 600 C C . THR A 1 73 ? 4.739 -3.378 3.605 1.00 96.81 73 THR A C 1
ATOM 602 O O . THR A 1 73 ? 4.917 -4.055 2.591 1.00 96.81 73 THR A O 1
ATOM 605 N N . TYR A 1 74 ? 3.534 -3.218 4.153 1.00 96.94 74 TYR A N 1
ATOM 606 C CA . TYR A 1 74 ? 2.334 -3.845 3.614 1.00 96.94 74 TYR A CA 1
ATOM 607 C C . TYR A 1 74 ? 2.000 -3.326 2.207 1.00 96.94 74 TYR A C 1
ATOM 609 O O . TYR A 1 74 ? 1.864 -4.123 1.279 1.00 96.94 74 TYR A O 1
ATOM 617 N N . LEU A 1 75 ? 1.968 -2.000 2.019 1.00 97.56 75 LEU A N 1
ATOM 618 C CA . LEU A 1 75 ? 1.738 -1.370 0.711 1.00 97.56 75 LEU A CA 1
ATOM 619 C C . LEU A 1 75 ? 2.784 -1.794 -0.324 1.00 97.56 75 LEU A C 1
ATOM 621 O O . LEU A 1 75 ? 2.441 -2.146 -1.450 1.00 97.56 75 LEU A O 1
ATOM 625 N N . PHE A 1 76 ? 4.059 -1.817 0.067 1.00 98.00 76 PHE A N 1
ATOM 626 C CA . PHE A 1 76 ? 5.150 -2.213 -0.824 1.00 98.00 76 PHE A CA 1
ATOM 627 C C . PHE A 1 76 ? 5.034 -3.684 -1.227 1.00 98.00 76 PHE A C 1
ATOM 629 O O . PHE A 1 76 ? 5.326 -4.032 -2.368 1.00 98.00 76 PHE A O 1
ATOM 636 N N . THR A 1 77 ? 4.570 -4.547 -0.322 1.00 97.56 77 THR A N 1
ATOM 637 C CA . THR A 1 77 ? 4.338 -5.967 -0.615 1.00 97.56 77 THR A CA 1
ATOM 638 C C . THR A 1 77 ? 3.190 -6.153 -1.606 1.00 97.56 77 THR A C 1
ATOM 640 O O . THR A 1 77 ? 3.351 -6.879 -2.587 1.00 97.56 77 THR A O 1
ATOM 643 N N . LEU A 1 78 ? 2.061 -5.465 -1.398 1.00 97.94 78 LEU A N 1
ATOM 644 C CA . LEU A 1 78 ? 0.931 -5.485 -2.332 1.00 97.94 78 LEU A CA 1
ATOM 645 C C . LEU A 1 78 ? 1.349 -4.996 -3.724 1.00 97.94 78 LEU A C 1
ATOM 647 O O . LEU A 1 78 ? 1.153 -5.703 -4.712 1.00 97.94 78 LEU A O 1
ATOM 651 N N . GLY A 1 79 ? 1.992 -3.827 -3.789 1.00 98.12 79 GLY A N 1
ATOM 652 C CA . GLY A 1 79 ? 2.452 -3.246 -5.047 1.00 98.12 79 GLY A CA 1
ATOM 653 C C . GLY A 1 79 ? 3.502 -4.109 -5.753 1.00 98.12 79 GLY A C 1
ATOM 654 O O . GLY A 1 79 ? 3.402 -4.333 -6.957 1.00 98.12 79 GLY A O 1
ATOM 655 N N . ARG A 1 80 ? 4.458 -4.692 -5.011 1.00 98.25 80 ARG A N 1
ATOM 656 C CA . ARG A 1 80 ? 5.433 -5.652 -5.559 1.00 98.25 80 ARG A CA 1
ATOM 657 C C . ARG A 1 80 ? 4.737 -6.796 -6.282 1.00 98.25 80 ARG A C 1
ATOM 659 O O . ARG A 1 80 ? 5.120 -7.133 -7.396 1.00 98.25 80 ARG A O 1
ATOM 666 N N . ASN A 1 81 ? 3.767 -7.420 -5.619 1.00 97.88 81 ASN A N 1
ATOM 667 C CA . ASN A 1 81 ? 3.095 -8.599 -6.150 1.00 97.88 81 ASN A CA 1
ATOM 668 C C . ASN A 1 81 ? 2.321 -8.249 -7.428 1.00 97.88 81 ASN A C 1
ATOM 670 O O . ASN A 1 81 ? 2.383 -9.002 -8.395 1.00 97.88 81 ASN A O 1
ATOM 674 N N . LYS A 1 82 ? 1.671 -7.078 -7.473 1.00 97.88 82 LYS A N 1
ATOM 675 C CA . LYS A 1 82 ? 1.012 -6.569 -8.686 1.00 97.88 82 LYS A CA 1
ATOM 676 C C . LYS A 1 82 ? 1.999 -6.349 -9.835 1.00 97.88 82 LYS A C 1
ATOM 678 O O . LYS A 1 82 ? 1.763 -6.868 -10.920 1.00 97.88 82 LYS A O 1
ATOM 683 N N . ILE A 1 83 ? 3.124 -5.667 -9.596 1.00 97.88 83 ILE A N 1
ATOM 684 C CA . ILE A 1 83 ? 4.147 -5.436 -10.635 1.00 97.88 83 ILE A CA 1
ATOM 685 C C . ILE A 1 83 ? 4.701 -6.760 -11.165 1.00 97.88 83 ILE A C 1
ATOM 687 O O . ILE A 1 83 ? 4.786 -6.949 -12.374 1.00 97.88 83 ILE A O 1
ATOM 691 N N . VAL A 1 84 ? 5.037 -7.702 -10.278 1.00 97.38 84 VAL A N 1
ATOM 692 C CA . VAL A 1 84 ? 5.528 -9.029 -10.683 1.00 97.38 84 VAL A CA 1
ATOM 693 C C . VAL A 1 84 ? 4.499 -9.750 -11.554 1.00 97.38 84 VAL A C 1
ATOM 695 O O . VAL A 1 84 ? 4.869 -10.293 -12.590 1.00 97.38 84 VAL A O 1
ATOM 698 N N . ASN A 1 85 ? 3.216 -9.699 -11.193 1.00 96.75 85 ASN A N 1
ATOM 699 C CA . ASN A 1 85 ? 2.149 -10.291 -12.000 1.00 96.75 85 ASN A CA 1
ATOM 700 C C . ASN A 1 85 ? 2.008 -9.619 -13.375 1.00 96.75 85 ASN A C 1
ATOM 702 O O . ASN A 1 85 ? 1.743 -10.312 -14.351 1.00 96.75 85 ASN A O 1
ATOM 706 N N . ILE A 1 86 ? 2.178 -8.296 -13.467 1.00 95.12 86 ILE A N 1
ATOM 707 C CA . ILE A 1 86 ? 2.163 -7.565 -14.746 1.00 95.12 86 ILE A CA 1
ATOM 708 C C . ILE A 1 86 ? 3.334 -8.012 -15.625 1.00 95.12 86 ILE A C 1
ATOM 710 O O . ILE A 1 86 ? 3.139 -8.289 -16.803 1.00 95.12 86 ILE A O 1
ATOM 714 N N . ILE A 1 87 ? 4.534 -8.129 -15.049 1.00 94.81 87 ILE A N 1
ATOM 715 C CA . ILE A 1 87 ? 5.737 -8.569 -15.770 1.00 94.81 87 ILE A CA 1
ATOM 716 C C . ILE A 1 87 ? 5.591 -10.01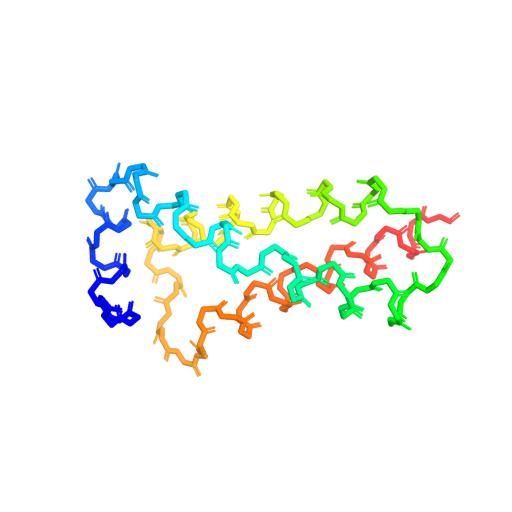5 -16.257 1.00 94.81 87 ILE A C 1
ATOM 718 O O . ILE A 1 87 ? 5.997 -10.314 -17.369 1.00 94.81 87 ILE A O 1
ATOM 722 N N . GLN A 1 88 ? 5.011 -10.907 -15.450 1.00 92.75 88 GLN A N 1
ATOM 723 C CA . GLN A 1 88 ? 4.833 -12.322 -15.805 1.00 92.75 88 GLN A CA 1
ATOM 724 C C . GLN A 1 88 ? 3.724 -12.577 -16.835 1.00 92.75 88 GLN A C 1
ATOM 726 O O . GLN A 1 88 ? 3.700 -13.643 -17.440 1.00 92.75 88 GLN A O 1
ATOM 731 N N . LYS A 1 89 ? 2.772 -11.648 -16.978 1.00 84.62 89 LYS A N 1
ATOM 732 C CA . LYS A 1 89 ? 1.663 -11.740 -17.941 1.00 84.62 89 LYS A CA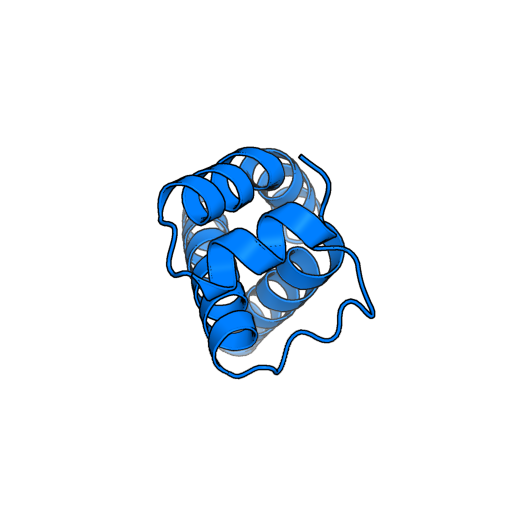 1
ATOM 733 C C . LYS A 1 89 ? 1.948 -11.027 -19.269 1.00 84.62 89 LYS A C 1
ATOM 735 O O . LYS A 1 89 ? 1.107 -11.119 -20.162 1.00 84.62 89 LYS A O 1
ATOM 740 N N . LYS A 1 90 ? 3.061 -10.294 -19.368 1.00 58.00 90 LYS A N 1
ATOM 741 C CA . LYS A 1 90 ? 3.598 -9.782 -20.637 1.00 58.00 90 LYS A CA 1
ATOM 742 C C . LYS A 1 90 ? 4.298 -10.906 -21.390 1.00 58.00 90 LYS A C 1
ATOM 744 O O . LYS A 1 90 ? 4.176 -10.899 -22.630 1.00 58.00 90 LYS A O 1
#

Sequence (90 aa):
MTEKQLVKELEKRNTNALKQVYQKHREPFMAWASGKFPTVETVVIEDVYSEAVVDFYENILKNKYKHSASIKTYLFTLGRNKIVNIIQKK

Foldseek 3Di:
DDQVVLLVCLLVVNVVSLVCLLVVQVVVQLVVCCVVPVVDDSVVLNVLLVVLSVVLSVCSNVVNDPPPDGSNVSSSVSSVVVVVVVVVVD

pLDDT: mean 94.15, std 6.12, range [58.0, 98.62]